Protein AF-B5JE17-F1 (afdb_monomer_lite)

Foldseek 3Di:
DDDDDPPPPVVVVVVVCCVVPPVVVVVVVVVVVVVVVVVVLVVVLVVLLVVLCVLQCVQQPPPDDHDPVSQQVSLVVSLVSLVVCCVVPPPSADPVLSVVLNVVSVCTQDDPNDGDVVSVCSVVNNVSSVRD

Sequence (132 aa):
MDIVVNDIEWWQISLHSFLNGWLPGVVTFALGLWLARISNHRKLKQELKNSILEIFIPTFNAGQTITFESANEANKKLLVTLNVYENIYPNIFRKKSAKELKDVLSDGFLIDGKVNEKYMNPDEIQNLIKNL

Structure (mmCIF, N/CA/C/O backbone):
data_AF-B5JE17-F1
#
_entry.id   AF-B5JE17-F1
#
loop_
_atom_site.group_PDB
_atom_site.id
_atom_site.type_symbol
_atom_site.label_atom_id
_atom_site.label_alt_id
_atom_site.label_comp_id
_atom_site.label_asym_id
_atom_site.label_entity_id
_atom_site.label_seq_id
_atom_site.pdbx_PDB_ins_code
_atom_site.Cartn_x
_atom_site.Cartn_y
_atom_site.Cartn_z
_atom_site.occupancy
_atom_site.B_iso_or_equiv
_atom_site.auth_seq_id
_atom_site.auth_comp_id
_atom_site.auth_asym_id
_atom_site.auth_atom_id
_atom_site.pdbx_PDB_model_num
ATOM 1 N N . MET A 1 1 ? 45.023 -7.901 -66.723 1.00 39.00 1 MET A N 1
ATOM 2 C CA . MET A 1 1 ? 44.687 -7.139 -65.505 1.00 39.00 1 MET A CA 1
ATOM 3 C C . MET A 1 1 ? 44.054 -8.134 -64.566 1.00 39.00 1 MET A C 1
ATOM 5 O O . MET A 1 1 ? 42.952 -8.581 -64.860 1.00 39.00 1 MET A O 1
ATOM 9 N N . ASP A 1 2 ? 44.766 -8.529 -63.518 1.00 42.16 2 ASP A N 1
ATOM 10 C CA . ASP A 1 2 ? 44.213 -9.436 -62.516 1.00 42.16 2 ASP A CA 1
ATOM 11 C C . ASP A 1 2 ? 43.334 -8.619 -61.576 1.00 42.16 2 ASP A C 1
ATOM 13 O O . ASP A 1 2 ? 43.810 -7.768 -60.824 1.00 42.16 2 ASP A O 1
ATOM 17 N N . ILE A 1 3 ? 42.024 -8.823 -61.689 1.00 52.38 3 ILE A N 1
ATOM 18 C CA . ILE A 1 3 ? 41.052 -8.252 -60.764 1.00 52.38 3 ILE A CA 1
ATOM 19 C C . ILE A 1 3 ? 41.035 -9.181 -59.554 1.00 52.38 3 ILE A C 1
ATOM 21 O O . ILE A 1 3 ? 40.462 -10.267 -59.600 1.00 52.38 3 ILE A O 1
ATOM 25 N N . VAL A 1 4 ? 41.690 -8.762 -58.474 1.00 54.72 4 VAL A N 1
ATOM 26 C CA . VAL A 1 4 ? 41.564 -9.419 -57.171 1.00 54.72 4 VAL A CA 1
ATOM 27 C C . VAL A 1 4 ? 40.208 -9.015 -56.599 1.00 54.72 4 VAL A C 1
ATOM 29 O O . VAL A 1 4 ? 40.027 -7.885 -56.145 1.00 54.72 4 VAL A O 1
ATOM 32 N N . VAL A 1 5 ? 39.231 -9.918 -56.671 1.00 60.59 5 VAL A N 1
ATOM 33 C CA . VAL A 1 5 ? 37.945 -9.73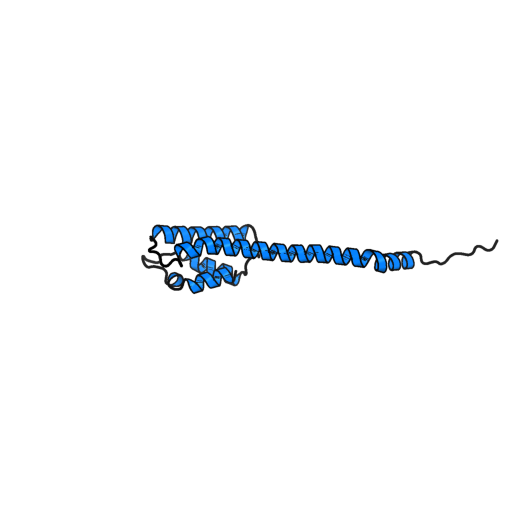9 -55.992 1.00 60.59 5 VAL A CA 1
ATOM 34 C C . VAL A 1 5 ? 38.178 -9.971 -54.505 1.00 60.59 5 VAL A C 1
ATOM 36 O O . VAL A 1 5 ? 38.629 -11.032 -54.082 1.00 60.59 5 VAL A O 1
ATOM 39 N N . ASN A 1 6 ? 37.937 -8.929 -53.721 1.00 63.12 6 ASN A N 1
ATOM 40 C CA . ASN A 1 6 ? 38.117 -8.950 -52.284 1.00 63.12 6 ASN A CA 1
ATOM 41 C C . ASN A 1 6 ? 36.856 -9.523 -51.618 1.00 63.12 6 ASN A C 1
ATOM 43 O O . ASN A 1 6 ? 35.924 -8.771 -51.340 1.00 63.12 6 ASN A O 1
ATOM 47 N N . ASP A 1 7 ? 36.840 -10.830 -51.348 1.00 63.41 7 ASP A N 1
ATOM 48 C CA . ASP A 1 7 ? 35.780 -11.546 -50.607 1.00 63.41 7 ASP A CA 1
ATOM 49 C C . ASP A 1 7 ? 35.826 -11.260 -49.090 1.00 63.41 7 ASP A C 1
ATOM 51 O O . ASP A 1 7 ? 35.608 -12.127 -48.244 1.00 63.41 7 ASP A O 1
ATOM 55 N N . ILE A 1 8 ? 36.132 -10.019 -48.700 1.00 67.38 8 ILE A N 1
ATOM 56 C CA . ILE A 1 8 ? 35.995 -9.621 -47.300 1.00 67.38 8 ILE A CA 1
ATOM 57 C C . ILE A 1 8 ? 34.505 -9.514 -46.999 1.00 67.38 8 ILE A C 1
ATOM 59 O O . ILE A 1 8 ? 33.812 -8.615 -47.480 1.00 67.38 8 ILE A O 1
ATOM 63 N N . GLU A 1 9 ? 34.025 -10.416 -46.149 1.00 77.25 9 GLU A N 1
ATOM 64 C CA . GLU A 1 9 ? 32.688 -10.364 -45.575 1.00 77.25 9 GLU A CA 1
ATOM 65 C C . GLU A 1 9 ? 32.585 -9.201 -44.573 1.00 77.25 9 GLU A C 1
ATOM 67 O O . GLU A 1 9 ? 32.550 -9.373 -43.354 1.00 77.25 9 GLU A O 1
ATOM 72 N N . TRP A 1 10 ? 32.540 -7.973 -45.096 1.00 78.31 10 TRP A N 1
ATOM 73 C CA . TRP A 1 10 ? 32.472 -6.723 -44.333 1.00 78.31 10 TRP A CA 1
ATOM 74 C C . TRP A 1 10 ? 31.349 -6.713 -43.296 1.00 78.31 10 TRP A C 1
ATOM 76 O O . TRP A 1 10 ? 31.487 -6.109 -42.230 1.00 78.31 10 TRP A O 1
ATOM 86 N N . TRP A 1 11 ? 30.257 -7.426 -43.572 1.00 77.06 11 TRP A N 1
ATOM 87 C CA . TRP A 1 11 ? 29.154 -7.581 -42.636 1.00 77.06 11 TRP A CA 1
ATOM 88 C C . TRP A 1 11 ? 29.585 -8.341 -41.368 1.00 77.06 11 TRP A C 1
ATOM 90 O O . TRP A 1 11 ? 29.275 -7.876 -40.273 1.00 77.06 11 TRP A O 1
ATOM 100 N N . GLN A 1 12 ? 30.380 -9.414 -41.475 1.00 81.12 12 GLN A N 1
ATOM 101 C CA . GLN A 1 12 ? 30.892 -10.164 -40.321 1.00 81.12 12 GLN A CA 1
ATOM 102 C C . GLN A 1 12 ? 31.834 -9.310 -39.472 1.00 81.12 12 GLN A C 1
ATOM 104 O O . GLN A 1 12 ? 31.726 -9.297 -38.248 1.00 81.12 12 GLN A O 1
ATOM 109 N N . ILE A 1 13 ? 32.722 -8.545 -40.113 1.00 79.12 13 ILE A N 1
ATOM 110 C CA . ILE A 1 13 ? 33.677 -7.664 -39.422 1.00 79.12 13 ILE A CA 1
ATOM 111 C C . ILE A 1 13 ? 32.937 -6.537 -38.697 1.00 79.12 13 ILE A C 1
ATOM 113 O O . ILE A 1 13 ? 33.211 -6.250 -37.529 1.00 79.12 13 ILE A O 1
ATOM 117 N N . SER A 1 14 ? 31.964 -5.918 -39.368 1.00 78.69 14 SER A N 1
ATOM 118 C CA . SER A 1 14 ? 31.139 -4.865 -38.772 1.00 78.69 14 SER A CA 1
ATOM 119 C C . SER A 1 14 ? 30.308 -5.390 -37.596 1.00 78.69 14 SER A C 1
ATOM 121 O O . SER A 1 14 ? 30.265 -4.749 -36.545 1.00 78.69 14 SER A O 1
ATOM 123 N N . LEU A 1 15 ? 29.738 -6.593 -37.721 1.00 82.88 15 LEU A N 1
ATOM 124 C CA . LEU A 1 15 ? 28.981 -7.251 -36.662 1.00 82.88 15 LEU A CA 1
ATOM 125 C C . LEU A 1 15 ? 29.877 -7.591 -35.469 1.00 82.88 15 LEU A C 1
ATOM 127 O O . LEU A 1 15 ? 29.531 -7.278 -34.336 1.00 82.88 15 LEU A O 1
ATOM 131 N N . HIS A 1 16 ? 31.054 -8.163 -35.706 1.00 83.88 16 HIS A N 1
ATOM 132 C CA . HIS A 1 16 ? 31.999 -8.510 -34.646 1.00 83.88 16 HIS A CA 1
ATOM 133 C C . HIS A 1 16 ? 32.517 -7.266 -33.903 1.00 83.88 16 HIS A C 1
ATOM 135 O O . HIS A 1 16 ? 32.679 -7.288 -32.681 1.00 83.88 16 HIS A O 1
ATOM 141 N N . SER A 1 17 ? 32.738 -6.161 -34.620 1.00 80.62 17 SER A N 1
ATOM 142 C CA . SER A 1 17 ? 33.114 -4.870 -34.031 1.00 80.62 17 SER A CA 1
ATOM 143 C C . SER A 1 17 ? 31.970 -4.260 -33.211 1.00 80.62 17 SER A C 1
ATOM 145 O O . SER A 1 17 ? 32.181 -3.771 -32.101 1.00 80.62 17 SER A O 1
ATOM 147 N N . PHE A 1 18 ? 30.729 -4.367 -33.693 1.00 84.00 18 PHE A N 1
ATOM 148 C CA . PHE A 1 18 ? 29.542 -3.931 -32.958 1.00 84.00 18 PHE A CA 1
ATOM 149 C C . PHE A 1 18 ? 29.312 -4.750 -31.678 1.00 84.00 18 PHE A C 1
ATOM 151 O O . PHE A 1 18 ? 29.090 -4.172 -30.611 1.00 84.00 18 PHE A O 1
ATOM 158 N N . LEU A 1 19 ? 29.411 -6.081 -31.761 1.00 84.62 19 LEU A N 1
ATOM 159 C CA . LEU A 1 19 ? 29.234 -6.993 -30.628 1.00 84.62 19 LEU A CA 1
ATOM 160 C C . LEU A 1 19 ? 30.300 -6.790 -29.542 1.00 84.62 19 LEU A C 1
ATOM 162 O O . LEU A 1 19 ? 29.986 -6.891 -28.360 1.00 84.62 19 LEU A O 1
ATOM 166 N N . ASN A 1 20 ? 31.535 -6.456 -29.919 1.00 84.88 20 ASN A N 1
ATOM 167 C CA . ASN A 1 20 ? 32.615 -6.267 -28.948 1.00 84.88 20 ASN A CA 1
ATOM 168 C C . ASN A 1 20 ? 32.760 -4.825 -28.451 1.00 84.88 20 ASN A C 1
ATOM 170 O O . ASN A 1 20 ? 33.254 -4.618 -27.346 1.00 84.88 20 ASN A O 1
ATOM 174 N N . GLY A 1 21 ? 32.351 -3.833 -29.244 1.00 84.88 21 GLY A N 1
ATOM 175 C CA . GLY A 1 21 ? 32.459 -2.420 -28.883 1.00 84.88 21 GLY A CA 1
ATOM 176 C C . GLY A 1 21 ? 31.178 -1.850 -28.277 1.00 84.88 21 GLY A C 1
ATOM 177 O O . GLY A 1 21 ? 31.182 -1.326 -27.166 1.00 84.88 21 GLY A O 1
ATOM 178 N N . TRP A 1 22 ? 30.066 -1.946 -29.006 1.00 87.75 22 TRP A N 1
ATOM 179 C CA . TRP A 1 22 ? 28.829 -1.226 -28.685 1.00 87.75 22 TRP A CA 1
ATOM 180 C C . TRP A 1 22 ? 27.855 -2.037 -27.834 1.00 87.75 22 TRP A C 1
ATOM 182 O O . TRP A 1 22 ? 27.220 -1.479 -26.935 1.00 87.75 22 TRP A O 1
ATOM 192 N N . LEU A 1 23 ? 27.743 -3.347 -28.079 1.00 89.81 23 LEU A N 1
ATOM 193 C CA . LEU A 1 23 ? 26.785 -4.205 -27.378 1.00 89.81 23 LEU A CA 1
ATOM 194 C C . LEU A 1 23 ? 26.925 -4.145 -25.842 1.00 89.81 23 LEU A C 1
ATOM 196 O O . LEU A 1 23 ? 25.891 -3.989 -25.187 1.00 89.81 23 LEU A O 1
ATOM 200 N N . PRO A 1 24 ? 28.132 -4.179 -25.234 1.00 90.69 24 PRO A N 1
ATOM 201 C CA . PRO A 1 24 ? 28.259 -4.074 -23.779 1.00 90.69 24 PRO A CA 1
ATOM 202 C C . PRO A 1 24 ? 27.685 -2.760 -23.226 1.00 90.69 24 PRO A C 1
ATOM 204 O O . PRO A 1 24 ? 27.027 -2.757 -22.182 1.00 90.69 24 PRO A O 1
ATOM 207 N N . GLY A 1 25 ? 27.877 -1.649 -23.945 1.00 89.94 25 GLY A N 1
ATOM 208 C CA . GLY A 1 25 ? 27.337 -0.338 -23.580 1.00 89.94 25 GLY A CA 1
ATOM 209 C C . GLY A 1 25 ? 25.811 -0.286 -23.667 1.00 89.94 25 GLY A C 1
ATOM 210 O O . GLY A 1 25 ? 25.157 0.181 -22.735 1.00 89.94 25 GLY A O 1
ATOM 211 N N . VAL A 1 26 ? 25.232 -0.836 -24.739 1.00 90.94 26 VAL A N 1
ATOM 212 C CA . VAL A 1 26 ? 23.772 -0.917 -24.923 1.00 90.94 26 VAL A CA 1
ATOM 213 C C . VAL A 1 26 ? 23.125 -1.780 -23.839 1.00 90.94 26 VAL A C 1
ATOM 215 O O . VAL A 1 26 ? 22.122 -1.377 -23.248 1.00 90.94 26 VAL A O 1
ATOM 218 N N . VAL A 1 27 ? 23.716 -2.937 -23.528 1.00 92.69 27 VAL A N 1
ATOM 219 C CA . VAL A 1 27 ? 23.227 -3.827 -22.464 1.00 92.69 27 VAL A CA 1
ATOM 220 C C . VAL A 1 27 ? 23.296 -3.131 -21.107 1.00 92.69 27 VAL A C 1
ATOM 222 O O . VAL A 1 27 ? 22.315 -3.135 -20.366 1.00 92.69 27 VAL A O 1
ATOM 225 N N . THR A 1 28 ? 24.414 -2.473 -20.794 1.00 92.81 28 THR A N 1
ATOM 226 C CA . THR A 1 28 ? 24.581 -1.741 -19.529 1.00 92.81 28 THR A CA 1
ATOM 227 C C . THR A 1 28 ? 23.566 -0.607 -19.397 1.00 92.81 28 THR A C 1
ATOM 229 O O . THR A 1 28 ? 22.952 -0.4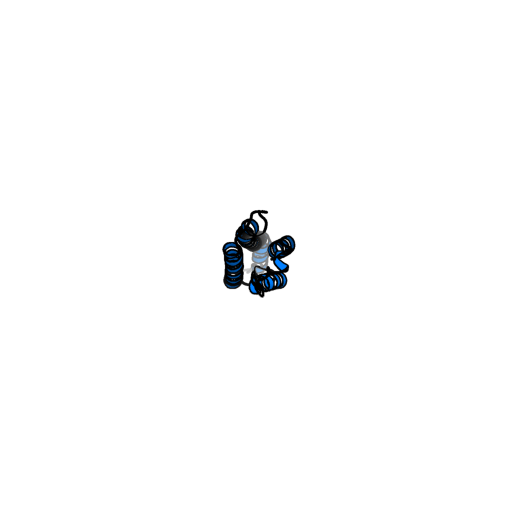46 -18.343 1.00 92.81 28 THR A O 1
ATOM 232 N N . PHE A 1 29 ? 23.327 0.146 -20.471 1.00 93.38 29 PHE A N 1
ATOM 233 C CA . PHE A 1 29 ? 22.325 1.208 -20.492 1.00 93.38 29 PHE A CA 1
ATOM 234 C C . PHE A 1 29 ? 20.906 0.665 -20.266 1.00 93.38 29 PHE A C 1
ATOM 236 O O . PHE A 1 29 ? 20.173 1.174 -19.415 1.00 93.38 29 PHE A O 1
ATOM 243 N N . ALA A 1 30 ? 20.534 -0.410 -20.967 1.00 93.69 30 ALA A N 1
ATOM 244 C CA . ALA A 1 30 ? 19.235 -1.056 -20.803 1.00 93.69 30 ALA A CA 1
ATOM 245 C C . ALA A 1 30 ? 19.038 -1.601 -19.377 1.00 93.69 30 ALA A C 1
ATOM 247 O O . ALA A 1 30 ? 17.978 -1.401 -18.778 1.00 93.69 30 ALA A O 1
ATOM 248 N N . LEU A 1 31 ? 20.070 -2.225 -18.800 1.00 94.88 31 LEU A N 1
ATOM 249 C CA . LEU A 1 31 ? 20.066 -2.670 -17.405 1.00 94.88 31 LEU A CA 1
ATOM 250 C C . LEU A 1 31 ? 19.924 -1.492 -16.439 1.00 94.88 31 LEU A C 1
ATOM 252 O O . LEU A 1 31 ? 19.151 -1.582 -15.488 1.00 94.88 31 LEU A O 1
ATOM 256 N N . GLY A 1 32 ? 20.606 -0.375 -16.699 1.00 94.62 32 GLY A N 1
ATOM 257 C CA . GLY A 1 32 ? 20.483 0.853 -15.916 1.00 94.62 32 GLY A CA 1
ATOM 258 C C . GLY A 1 32 ? 19.048 1.379 -15.884 1.00 94.62 32 GLY A C 1
ATOM 259 O O . GLY A 1 32 ? 18.504 1.626 -14.806 1.00 94.62 32 GLY A O 1
ATOM 260 N N . LEU A 1 33 ? 18.392 1.471 -17.045 1.00 94.19 33 LEU A N 1
ATOM 261 C CA . LEU A 1 33 ? 16.984 1.872 -17.139 1.00 94.19 33 LEU A CA 1
ATOM 262 C C . LEU A 1 33 ? 16.055 0.897 -16.407 1.00 94.19 33 LEU A C 1
ATOM 264 O O . LEU A 1 33 ? 15.125 1.315 -15.711 1.00 94.19 33 LEU A O 1
ATOM 268 N N . TRP A 1 34 ? 16.307 -0.405 -16.535 1.00 92.81 34 TRP A N 1
ATOM 269 C CA . TRP A 1 34 ? 15.495 -1.427 -15.885 1.00 92.81 34 TRP A CA 1
ATOM 270 C C . TRP A 1 34 ? 15.627 -1.387 -14.357 1.00 92.81 34 TRP A C 1
ATOM 272 O O . TRP A 1 34 ? 14.618 -1.365 -13.646 1.00 92.81 34 TRP A O 1
ATOM 282 N N . LEU A 1 35 ? 16.853 -1.287 -13.843 1.00 93.38 35 LEU A N 1
ATOM 283 C CA . LEU A 1 35 ? 17.124 -1.142 -12.413 1.00 93.38 35 LEU A CA 1
ATOM 284 C C . LEU A 1 35 ? 16.541 0.160 -11.856 1.00 93.38 35 LEU A C 1
ATOM 286 O O . LEU A 1 35 ? 15.932 0.142 -10.785 1.00 93.38 35 LEU A O 1
ATOM 290 N N . ALA A 1 36 ? 16.656 1.271 -12.590 1.00 92.62 36 ALA A N 1
ATOM 291 C CA . ALA A 1 36 ? 16.052 2.544 -12.204 1.00 92.62 36 ALA A CA 1
ATOM 292 C C . ALA A 1 36 ? 14.527 2.425 -12.087 1.00 92.62 36 ALA A C 1
ATOM 294 O O . ALA A 1 36 ? 13.942 2.869 -11.099 1.00 92.62 36 ALA A O 1
ATOM 295 N N . ARG A 1 37 ? 13.880 1.744 -13.039 1.00 92.06 37 ARG A N 1
ATOM 296 C CA . ARG A 1 37 ? 12.438 1.478 -12.996 1.00 92.06 37 ARG A CA 1
ATOM 297 C C . ARG A 1 37 ? 12.040 0.656 -11.768 1.00 92.06 37 ARG A C 1
ATOM 299 O O . ARG A 1 37 ? 11.076 1.015 -11.095 1.00 92.06 37 ARG A O 1
ATOM 306 N N . ILE A 1 38 ? 12.774 -0.414 -11.452 1.00 91.88 38 ILE A N 1
ATOM 307 C CA . ILE A 1 38 ? 12.514 -1.243 -10.260 1.00 91.88 38 ILE A CA 1
ATOM 308 C C . ILE A 1 38 ? 12.700 -0.421 -8.980 1.00 91.88 38 ILE A C 1
ATOM 310 O O . ILE A 1 38 ? 11.871 -0.492 -8.072 1.00 91.88 38 ILE A O 1
ATOM 314 N N . SER A 1 39 ? 13.773 0.367 -8.908 1.00 93.38 39 SER A N 1
ATOM 315 C CA . SER A 1 39 ? 14.080 1.225 -7.762 1.00 93.38 39 SER A CA 1
ATOM 316 C C . SER A 1 39 ? 12.981 2.262 -7.526 1.00 93.38 39 SER A C 1
ATOM 318 O O . SER A 1 39 ? 12.441 2.342 -6.424 1.00 93.38 39 SER A O 1
ATOM 320 N N . ASN A 1 40 ? 12.567 2.981 -8.572 1.00 93.00 40 ASN A N 1
ATOM 321 C CA . ASN A 1 40 ? 11.498 3.978 -8.490 1.00 93.00 40 ASN A CA 1
ATOM 322 C C . ASN A 1 40 ? 10.166 3.350 -8.076 1.00 93.00 40 ASN A C 1
ATOM 324 O O . ASN A 1 40 ? 9.466 3.896 -7.228 1.00 93.00 40 ASN A O 1
ATOM 328 N N . HIS A 1 41 ? 9.843 2.168 -8.606 1.00 92.38 41 HIS A N 1
ATOM 329 C CA . HIS A 1 41 ? 8.636 1.445 -8.217 1.00 92.38 41 HIS A CA 1
ATOM 330 C C . HIS A 1 41 ? 8.647 1.061 -6.728 1.00 92.38 41 HIS A C 1
ATOM 332 O O . HIS A 1 41 ? 7.643 1.223 -6.037 1.00 92.38 41 HIS A O 1
ATOM 338 N N . ARG A 1 42 ? 9.791 0.597 -6.203 1.00 91.94 42 ARG A N 1
ATOM 339 C CA . ARG A 1 42 ? 9.949 0.283 -4.773 1.00 91.94 42 ARG A CA 1
ATOM 340 C C . ARG A 1 42 ? 9.844 1.528 -3.891 1.00 91.94 42 ARG A C 1
ATOM 342 O O . ARG A 1 42 ? 9.184 1.460 -2.859 1.00 91.94 42 ARG A O 1
ATOM 349 N N . LYS A 1 43 ? 10.465 2.641 -4.297 1.00 94.88 43 LYS A N 1
ATOM 350 C CA . LYS A 1 43 ? 10.393 3.922 -3.575 1.00 94.88 43 LYS A CA 1
ATOM 351 C C . LYS A 1 43 ? 8.959 4.429 -3.485 1.00 94.88 43 LYS A C 1
ATOM 353 O O . LYS A 1 43 ? 8.471 4.629 -2.381 1.00 94.88 43 LYS A O 1
ATOM 358 N N . LEU A 1 44 ? 8.265 4.501 -4.622 1.00 94.25 44 LEU A N 1
ATOM 359 C CA . LEU A 1 44 ? 6.860 4.898 -4.678 1.00 94.25 44 LEU A CA 1
ATOM 360 C C . LEU A 1 44 ? 6.004 4.019 -3.763 1.00 94.25 44 LEU A C 1
ATOM 362 O O . LEU A 1 44 ? 5.245 4.518 -2.942 1.00 94.25 44 LEU A O 1
ATOM 366 N N . LYS A 1 45 ? 6.168 2.694 -3.844 1.00 94.12 45 LYS A N 1
ATOM 367 C CA . LYS A 1 45 ? 5.439 1.767 -2.977 1.00 94.12 45 LYS A CA 1
ATOM 368 C C . LYS A 1 45 ? 5.661 2.063 -1.488 1.00 94.12 45 LYS A C 1
ATOM 370 O O . LYS A 1 45 ? 4.712 1.994 -0.712 1.00 94.12 45 LYS A O 1
ATOM 375 N N . GLN A 1 46 ? 6.895 2.363 -1.090 1.00 94.56 46 GLN A N 1
ATOM 376 C CA . GLN A 1 46 ? 7.223 2.682 0.297 1.00 94.56 46 GLN A CA 1
ATOM 377 C C . GLN A 1 46 ? 6.622 4.024 0.737 1.00 94.56 46 GLN A C 1
ATOM 379 O O . GLN A 1 46 ? 6.078 4.106 1.833 1.00 94.56 46 GLN A O 1
ATOM 384 N N . GLU A 1 47 ? 6.671 5.047 -0.114 1.00 94.50 47 GLU A N 1
ATOM 385 C CA . GLU A 1 47 ? 6.076 6.361 0.160 1.00 94.50 47 GLU A CA 1
ATOM 386 C C . GLU A 1 47 ? 4.565 6.262 0.383 1.00 94.50 47 GLU A C 1
ATOM 388 O O . GLU A 1 47 ? 4.054 6.773 1.379 1.00 94.50 47 GLU A O 1
ATOM 393 N N . LEU A 1 48 ? 3.853 5.528 -0.478 1.00 94.75 48 LEU A N 1
ATOM 394 C CA . LEU A 1 48 ? 2.408 5.345 -0.327 1.00 94.75 48 LEU A CA 1
ATOM 395 C C . LEU A 1 48 ? 2.058 4.608 0.975 1.00 94.75 48 LEU A C 1
ATOM 397 O O . LEU A 1 48 ? 1.108 4.982 1.660 1.00 94.75 48 LEU A O 1
ATOM 401 N N . LYS A 1 49 ? 2.840 3.588 1.356 1.00 94.69 49 LYS A N 1
ATOM 402 C CA . LYS A 1 49 ? 2.667 2.899 2.648 1.00 94.69 49 LYS A CA 1
ATOM 403 C C . LYS A 1 49 ? 2.880 3.831 3.827 1.00 94.69 49 LYS A C 1
ATOM 405 O O . LYS A 1 49 ? 2.084 3.815 4.760 1.00 94.69 49 LYS A O 1
ATOM 410 N N . ASN A 1 50 ? 3.957 4.611 3.789 1.00 94.19 50 ASN A N 1
ATOM 411 C CA . ASN A 1 50 ? 4.286 5.546 4.854 1.00 94.19 50 ASN A CA 1
ATOM 412 C C . ASN A 1 50 ? 3.165 6.577 5.018 1.00 94.19 50 ASN A C 1
ATOM 414 O O . ASN A 1 50 ? 2.723 6.792 6.137 1.00 94.19 50 ASN A O 1
ATOM 418 N N . SER A 1 51 ? 2.615 7.103 3.920 1.00 93.69 51 SER A N 1
ATOM 419 C CA . SER A 1 51 ? 1.485 8.036 3.977 1.00 93.69 51 SER A CA 1
ATOM 420 C C . SER A 1 51 ? 0.227 7.418 4.609 1.00 93.69 51 SER A C 1
ATOM 422 O O . SER A 1 51 ? -0.443 8.057 5.417 1.00 93.69 51 SER A O 1
ATOM 424 N N . ILE A 1 52 ? -0.079 6.148 4.315 1.00 93.62 52 ILE A N 1
ATOM 425 C CA . ILE A 1 52 ? -1.187 5.432 4.974 1.00 93.62 52 ILE A CA 1
ATOM 426 C C . ILE A 1 52 ? -0.896 5.248 6.476 1.00 93.62 52 ILE A C 1
ATOM 428 O O . ILE A 1 52 ? -1.779 5.461 7.308 1.00 93.62 52 ILE A O 1
ATOM 432 N N . LEU A 1 53 ? 0.339 4.891 6.847 1.00 92.69 53 LEU A N 1
ATOM 433 C CA . LEU A 1 53 ? 0.747 4.747 8.251 1.00 92.69 53 LEU A CA 1
ATOM 434 C C . LEU A 1 53 ? 0.709 6.072 9.020 1.00 92.69 53 LEU A C 1
ATOM 436 O O . LEU A 1 53 ? 0.326 6.073 10.186 1.00 92.69 53 LEU A O 1
ATOM 440 N N . GLU A 1 54 ? 1.065 7.184 8.382 1.00 91.19 54 GLU A N 1
ATOM 441 C CA . GLU A 1 54 ? 0.991 8.530 8.961 1.00 91.19 54 GLU A CA 1
ATOM 442 C C . GLU A 1 54 ? -0.444 8.942 9.291 1.00 91.19 54 GLU A C 1
ATOM 444 O O . GLU A 1 54 ? -0.658 9.688 10.241 1.00 91.19 54 GLU A O 1
ATOM 449 N N . ILE A 1 55 ? -1.435 8.433 8.555 1.00 89.94 55 ILE A N 1
ATOM 450 C CA . ILE A 1 55 ? -2.848 8.623 8.900 1.00 89.94 55 ILE A CA 1
ATOM 451 C C . ILE A 1 55 ? -3.250 7.675 10.040 1.00 89.94 55 ILE A C 1
ATOM 453 O O . ILE A 1 55 ? -3.971 8.074 10.948 1.00 89.94 55 ILE A O 1
ATOM 457 N N . PHE A 1 56 ? -2.791 6.420 10.008 1.00 90.00 56 PHE A N 1
ATOM 458 C CA . PHE A 1 56 ? -3.232 5.386 10.948 1.00 90.00 56 PHE A CA 1
ATOM 459 C C . PHE A 1 56 ? -2.646 5.536 12.363 1.00 90.00 56 PHE A C 1
ATOM 461 O O . PHE A 1 56 ? -3.380 5.490 13.348 1.00 90.00 56 PHE A O 1
ATOM 468 N N . ILE A 1 57 ? -1.325 5.695 12.485 1.00 87.62 57 ILE A N 1
ATOM 469 C CA . ILE A 1 57 ? -0.606 5.630 13.770 1.00 87.62 57 ILE A CA 1
ATOM 470 C C . ILE A 1 57 ? -1.083 6.698 14.770 1.00 87.62 57 ILE A C 1
ATOM 472 O O . ILE A 1 57 ? -1.358 6.326 15.914 1.00 87.62 57 ILE A O 1
ATOM 476 N N . PRO A 1 58 ? -1.224 7.986 14.395 1.00 84.12 58 PRO A N 1
ATOM 477 C CA . PRO A 1 58 ? -1.625 9.022 15.345 1.00 84.12 58 PRO A CA 1
ATOM 478 C C . PRO A 1 58 ? -3.027 8.799 15.914 1.00 84.12 58 PRO A C 1
ATOM 480 O O . PRO A 1 58 ? -3.268 9.115 17.074 1.00 84.12 58 PRO A O 1
ATOM 483 N N . THR A 1 59 ? -3.942 8.244 15.115 1.00 83.19 59 THR A N 1
ATOM 484 C CA . THR A 1 59 ? -5.328 8.029 15.540 1.00 83.19 59 THR A CA 1
ATOM 485 C C . THR A 1 59 ? -5.498 6.716 16.298 1.00 83.19 59 THR A C 1
ATOM 487 O O . THR A 1 59 ? -6.154 6.698 17.327 1.00 83.19 59 THR A O 1
ATOM 490 N N . PHE A 1 60 ? -4.907 5.614 15.839 1.00 81.25 60 PHE A N 1
ATOM 491 C CA . PHE A 1 60 ? -5.243 4.284 16.368 1.00 81.25 60 PHE A CA 1
ATOM 492 C C . PHE A 1 60 ? -4.172 3.664 17.273 1.00 81.25 60 PHE A C 1
ATOM 494 O O . PHE A 1 60 ? -4.449 2.660 17.920 1.00 81.25 60 PHE A O 1
ATOM 501 N N . ASN A 1 61 ? -2.963 4.235 17.339 1.00 70.12 61 ASN A N 1
ATOM 502 C CA . ASN A 1 61 ? -1.833 3.630 18.058 1.00 70.12 61 ASN A CA 1
ATOM 503 C C . ASN A 1 61 ? -1.227 4.534 19.152 1.00 70.12 61 ASN A C 1
ATOM 505 O O . ASN A 1 61 ? -0.387 4.097 19.930 1.00 70.12 61 ASN A O 1
ATOM 509 N N . ALA A 1 62 ? -1.636 5.802 19.253 1.00 62.56 62 ALA A N 1
ATOM 510 C CA . ALA A 1 62 ? -0.972 6.767 20.136 1.00 62.56 62 ALA A CA 1
ATOM 511 C C . ALA A 1 62 ? -1.281 6.605 21.642 1.00 62.56 62 ALA A C 1
ATOM 513 O O 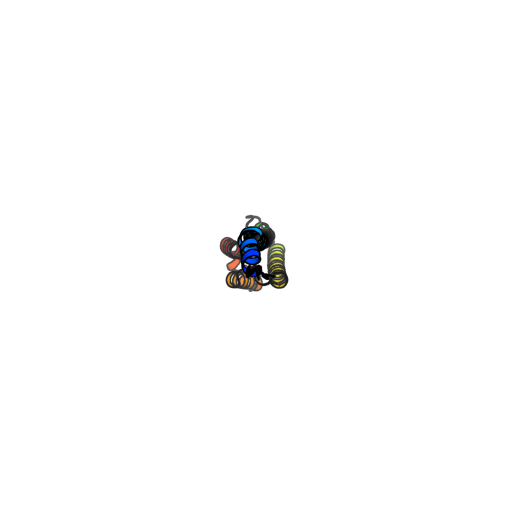. ALA A 1 62 ? -0.776 7.388 22.443 1.00 62.56 62 ALA A O 1
ATOM 514 N N . GLY A 1 63 ? -2.123 5.647 22.054 1.00 58.66 63 GLY A N 1
ATOM 515 C CA . GLY A 1 63 ? -2.547 5.491 23.458 1.00 58.66 63 GLY A CA 1
ATOM 516 C C . GLY A 1 63 ? -3.298 6.706 24.025 1.00 58.66 63 GLY A C 1
ATOM 517 O O . GLY A 1 63 ? -3.545 6.785 25.226 1.00 58.66 63 GLY A O 1
ATOM 518 N N . GLN A 1 64 ? -3.646 7.665 23.165 1.00 64.12 64 GLN A N 1
ATOM 519 C CA . GLN A 1 64 ? -4.380 8.872 23.509 1.00 64.12 64 GLN A CA 1
ATOM 520 C C . GLN A 1 64 ? -5.881 8.598 23.437 1.00 64.12 64 GLN A C 1
ATOM 522 O O . GLN A 1 64 ? -6.350 7.814 22.612 1.00 64.12 64 GLN A O 1
ATOM 527 N N . THR A 1 65 ? -6.649 9.273 24.288 1.00 67.88 65 THR A N 1
ATOM 528 C CA . THR A 1 65 ? -8.110 9.291 24.192 1.00 67.88 65 THR A CA 1
ATOM 529 C C . THR A 1 65 ? -8.521 9.934 22.873 1.00 67.88 65 THR A C 1
ATOM 531 O O . THR A 1 65 ? -8.410 11.148 22.703 1.00 67.88 65 THR A O 1
ATOM 534 N N . ILE A 1 66 ? -8.991 9.111 21.945 1.00 76.44 66 ILE A N 1
ATOM 535 C CA . ILE A 1 66 ? -9.556 9.535 20.667 1.00 76.44 66 ILE A CA 1
ATOM 536 C C . ILE A 1 66 ? -11.062 9.739 20.774 1.00 76.44 66 ILE A C 1
ATOM 538 O O . ILE A 1 66 ? -11.762 9.005 21.472 1.00 76.44 66 ILE A O 1
ATOM 542 N N . THR A 1 67 ? -11.573 10.739 20.058 1.00 81.50 67 THR A N 1
ATOM 543 C CA . THR A 1 67 ? -13.014 10.912 19.887 1.00 81.50 67 THR A CA 1
ATOM 544 C C . THR A 1 67 ? -13.516 9.966 18.799 1.00 81.50 67 THR A C 1
ATOM 546 O O . THR A 1 67 ? -12.805 9.629 17.852 1.00 81.50 67 THR A O 1
ATOM 549 N N . PHE A 1 68 ? -14.774 9.538 18.905 1.00 81.50 68 PHE A N 1
ATOM 550 C CA . PHE A 1 68 ? -15.397 8.704 17.872 1.00 81.50 68 PHE A CA 1
ATOM 551 C C . PHE A 1 68 ? -15.401 9.381 16.499 1.00 81.50 68 PHE A C 1
ATOM 553 O O . PHE A 1 68 ? -15.229 8.721 15.475 1.00 81.50 68 PHE A O 1
ATOM 560 N N . GLU A 1 69 ? -15.586 10.699 16.481 1.00 84.75 69 GLU A N 1
ATOM 561 C CA . GLU A 1 69 ? -15.598 11.490 15.257 1.00 84.75 69 GLU A CA 1
ATOM 562 C C . GLU A 1 69 ? -14.234 11.465 14.559 1.00 84.75 69 GLU A C 1
ATOM 564 O O . GLU A 1 69 ? -14.179 11.157 13.368 1.00 84.75 69 GLU A O 1
ATOM 569 N N . SER A 1 70 ? -13.134 11.653 15.301 1.00 85.50 70 SER A N 1
ATOM 570 C CA . SER A 1 70 ? -11.786 11.625 14.723 1.00 85.50 70 SER A CA 1
ATOM 571 C C . SER A 1 70 ? -11.390 10.232 14.230 1.00 85.50 70 SER A C 1
ATOM 573 O O . SER A 1 70 ? -10.784 10.104 13.167 1.00 85.50 70 SER A O 1
ATOM 575 N N . ALA A 1 71 ? -11.788 9.175 14.944 1.00 86.69 71 ALA A N 1
ATOM 576 C CA . ALA A 1 71 ? -11.564 7.793 14.523 1.00 86.69 71 ALA A CA 1
ATOM 577 C C . ALA A 1 71 ? -12.324 7.452 13.231 1.00 86.69 71 ALA A C 1
ATOM 579 O O . ALA A 1 71 ? -11.773 6.849 12.307 1.00 86.69 71 ALA A O 1
ATOM 580 N N . ASN A 1 72 ? -13.586 7.874 13.131 1.00 87.94 72 ASN A N 1
ATOM 581 C CA . ASN A 1 72 ? -14.396 7.649 11.939 1.00 87.94 72 ASN A CA 1
ATOM 582 C C . ASN A 1 72 ? -13.885 8.462 10.739 1.00 87.94 72 ASN A C 1
ATOM 584 O O . ASN A 1 72 ? -13.837 7.957 9.616 1.00 87.94 72 ASN A O 1
ATOM 588 N N . GLU A 1 73 ? -13.470 9.709 10.964 1.00 90.31 73 GLU A N 1
ATOM 589 C CA . GLU A 1 73 ? -12.862 10.546 9.931 1.00 90.31 73 GLU A CA 1
ATOM 590 C C . GLU A 1 73 ? -11.547 9.942 9.426 1.00 90.31 73 GLU A C 1
ATOM 592 O O . GLU A 1 73 ? -11.367 9.794 8.215 1.00 90.31 73 GLU A O 1
ATOM 597 N N . ALA A 1 74 ? -10.664 9.506 10.330 1.00 90.75 74 ALA A N 1
ATOM 598 C CA . ALA A 1 74 ? -9.423 8.833 9.966 1.00 90.75 74 ALA A CA 1
ATOM 599 C C . ALA A 1 74 ? -9.689 7.551 9.169 1.00 90.75 74 ALA A C 1
ATOM 601 O O . ALA A 1 74 ? -9.033 7.320 8.153 1.00 90.75 74 ALA A O 1
ATOM 602 N N . ASN A 1 75 ? -10.690 6.756 9.561 1.00 91.69 75 ASN A N 1
ATOM 603 C CA . ASN A 1 75 ? -11.076 5.565 8.811 1.00 91.69 75 ASN A CA 1
ATOM 604 C C . ASN A 1 75 ? -11.526 5.894 7.378 1.00 91.69 75 ASN A C 1
ATOM 606 O O . ASN A 1 75 ? -11.043 5.301 6.411 1.00 91.69 75 ASN A O 1
ATOM 610 N N . LYS A 1 76 ? -12.418 6.879 7.220 1.00 92.44 76 LYS A N 1
ATOM 611 C CA . LYS A 1 76 ? -12.869 7.331 5.894 1.00 92.44 76 LYS A CA 1
ATOM 612 C C . LYS A 1 76 ? -11.702 7.849 5.062 1.00 92.44 76 LYS A C 1
ATOM 614 O O . LYS A 1 76 ? -11.597 7.518 3.882 1.00 92.44 76 LYS A O 1
ATOM 619 N N . LYS A 1 77 ? -10.807 8.621 5.679 1.00 94.06 77 LYS A N 1
ATOM 620 C CA . LYS A 1 77 ? -9.606 9.147 5.030 1.00 94.06 77 LYS A CA 1
ATOM 621 C C . LYS A 1 77 ? -8.697 8.018 4.547 1.00 94.06 77 LYS A C 1
ATOM 623 O O . LYS A 1 77 ? -8.277 8.052 3.398 1.00 94.06 77 LYS A O 1
ATOM 628 N N . LEU A 1 78 ? -8.460 6.991 5.366 1.00 94.38 78 LEU A N 1
ATOM 629 C CA . LEU A 1 78 ? -7.698 5.799 4.979 1.00 94.38 78 LEU A CA 1
ATOM 630 C C . LEU A 1 78 ? -8.331 5.081 3.783 1.00 94.38 78 LEU A C 1
ATOM 632 O O . LEU A 1 78 ? -7.628 4.771 2.822 1.00 94.38 78 LEU A O 1
ATOM 636 N N . LEU A 1 79 ? -9.650 4.860 3.809 1.00 94.62 79 LEU A N 1
ATOM 637 C CA . LEU A 1 79 ? -10.367 4.187 2.724 1.00 94.62 79 LEU A CA 1
ATOM 638 C C . LEU A 1 79 ? -10.281 4.971 1.409 1.00 94.62 79 LEU A C 1
ATOM 640 O O . LEU A 1 79 ? -10.019 4.395 0.351 1.00 94.62 79 LEU A O 1
ATOM 644 N N . VAL A 1 80 ? -10.485 6.289 1.466 1.00 95.00 80 VAL A N 1
ATOM 645 C CA . VAL A 1 80 ? -10.370 7.168 0.295 1.00 95.00 80 VAL A CA 1
ATOM 646 C C . VAL A 1 80 ? -8.940 7.162 -0.233 1.00 95.00 80 VAL A C 1
ATOM 648 O O . VAL A 1 80 ? -8.746 6.932 -1.425 1.00 95.00 80 VAL A O 1
ATOM 651 N N . THR A 1 81 ? -7.941 7.341 0.634 1.00 94.75 81 THR A N 1
ATOM 652 C CA . THR A 1 81 ? -6.525 7.324 0.247 1.00 94.75 81 THR A CA 1
ATOM 653 C C . THR A 1 81 ? -6.139 6.000 -0.413 1.00 94.75 81 THR A C 1
ATOM 655 O O . THR A 1 81 ? -5.526 6.012 -1.480 1.00 94.75 81 THR A O 1
ATOM 658 N N . LEU A 1 82 ? -6.550 4.860 0.154 1.00 94.56 82 LEU A N 1
ATOM 659 C CA . LEU A 1 82 ? -6.284 3.541 -0.424 1.00 94.56 82 LEU A CA 1
ATOM 660 C C . LEU A 1 82 ? -6.900 3.402 -1.824 1.00 94.56 82 LEU A C 1
ATOM 662 O O . LEU A 1 82 ? -6.204 3.012 -2.760 1.00 94.56 82 LEU A O 1
ATOM 666 N N . ASN A 1 83 ? -8.171 3.784 -1.991 1.00 94.19 83 ASN A N 1
ATOM 667 C CA . ASN A 1 83 ? -8.850 3.741 -3.289 1.00 94.19 83 ASN A CA 1
ATOM 668 C C . ASN A 1 83 ? -8.183 4.659 -4.326 1.00 94.19 83 ASN A C 1
ATOM 670 O O . ASN A 1 83 ? -8.016 4.274 -5.482 1.00 94.19 83 ASN A O 1
ATOM 674 N N . VAL A 1 84 ? -7.787 5.870 -3.926 1.00 95.38 84 VAL A N 1
ATOM 675 C CA . VAL A 1 84 ? -7.084 6.814 -4.805 1.00 95.38 84 VAL A CA 1
ATOM 676 C C . VAL A 1 84 ? -5.751 6.224 -5.262 1.00 95.38 84 VAL A C 1
ATOM 678 O O . VAL A 1 84 ? -5.442 6.266 -6.452 1.00 95.38 84 VAL A O 1
ATOM 681 N N . TYR A 1 85 ? -4.982 5.624 -4.355 1.00 94.50 85 TYR A N 1
ATOM 682 C CA . TYR A 1 85 ? -3.703 5.006 -4.699 1.00 94.50 85 TYR A CA 1
ATOM 683 C C . TYR A 1 85 ? -3.856 3.792 -5.617 1.00 94.50 85 TYR A C 1
ATOM 685 O O . TYR A 1 85 ? -3.087 3.675 -6.569 1.00 94.50 85 TYR A O 1
ATOM 693 N N . GLU A 1 86 ? -4.852 2.929 -5.396 1.00 93.56 86 GLU A N 1
ATOM 694 C CA . GLU A 1 86 ? -5.133 1.805 -6.302 1.00 93.56 86 GLU A CA 1
ATOM 695 C C . GLU A 1 86 ? -5.544 2.270 -7.707 1.00 93.56 86 GLU A C 1
ATOM 697 O O . GLU A 1 86 ? -5.157 1.643 -8.695 1.00 93.56 86 GLU A O 1
ATOM 702 N N . ASN A 1 87 ? -6.282 3.381 -7.803 1.00 92.81 87 ASN A N 1
ATOM 703 C CA . ASN A 1 87 ? -6.717 3.947 -9.079 1.00 92.81 87 ASN A CA 1
ATOM 704 C C . ASN A 1 87 ? -5.571 4.616 -9.850 1.00 92.81 87 ASN A C 1
ATOM 706 O O . ASN A 1 87 ? -5.450 4.420 -11.057 1.00 92.81 87 ASN A O 1
ATOM 710 N N . ILE A 1 88 ? -4.734 5.411 -9.173 1.00 94.38 88 ILE A N 1
ATOM 711 C CA . ILE A 1 88 ? -3.617 6.126 -9.814 1.00 94.38 88 ILE A CA 1
ATOM 712 C C . ILE A 1 88 ? -2.474 5.159 -10.151 1.00 94.38 88 ILE A C 1
ATOM 714 O O . ILE A 1 88 ? -1.859 5.268 -11.212 1.00 94.38 88 ILE A O 1
ATOM 718 N N . TYR A 1 89 ? -2.191 4.202 -9.264 1.00 91.44 89 TYR A N 1
ATOM 719 C CA . TYR A 1 89 ? -1.067 3.275 -9.382 1.00 91.44 89 TYR A CA 1
ATOM 720 C C . TYR A 1 89 ? -1.545 1.817 -9.375 1.00 91.44 89 TYR A C 1
ATOM 722 O O . TYR A 1 89 ? -1.319 1.078 -8.407 1.00 91.44 89 TYR A O 1
ATOM 730 N N . PRO A 1 90 ? -2.170 1.351 -10.469 1.00 88.06 90 PRO A N 1
ATOM 731 C CA . PRO A 1 90 ? -2.652 -0.017 -10.543 1.00 88.06 90 PRO A CA 1
ATOM 732 C C . PRO A 1 90 ? -1.487 -1.004 -10.390 1.00 88.06 90 PRO A C 1
ATOM 734 O O . PRO A 1 90 ? -0.441 -0.875 -11.029 1.00 88.06 90 PRO A O 1
ATOM 737 N N . ASN A 1 91 ? -1.684 -2.033 -9.562 1.00 88.88 91 ASN A N 1
ATOM 738 C CA . ASN A 1 91 ? -0.706 -3.087 -9.248 1.00 88.88 91 ASN A CA 1
ATOM 739 C C . ASN A 1 91 ? 0.520 -2.661 -8.410 1.00 88.88 91 ASN A C 1
ATOM 741 O O . ASN A 1 91 ? 1.458 -3.450 -8.290 1.00 88.88 91 ASN A O 1
ATOM 745 N N . ILE A 1 92 ? 0.534 -1.467 -7.800 1.00 91.81 92 ILE A N 1
ATOM 746 C CA . ILE A 1 92 ? 1.598 -1.077 -6.849 1.00 91.81 92 ILE A CA 1
ATOM 747 C C . ILE A 1 92 ? 1.548 -1.931 -5.567 1.00 91.81 92 ILE A C 1
ATOM 749 O O . ILE A 1 92 ? 2.578 -2.338 -5.013 1.00 91.81 92 ILE A O 1
ATOM 753 N N . PHE A 1 93 ? 0.333 -2.248 -5.115 1.00 92.75 93 PHE A N 1
ATOM 754 C CA . PHE A 1 93 ? 0.079 -3.039 -3.921 1.00 92.75 93 PHE A CA 1
ATOM 755 C C . PHE A 1 93 ? -0.241 -4.498 -4.244 1.00 92.75 93 PHE A C 1
ATOM 757 O O . PHE A 1 93 ? -0.742 -4.849 -5.315 1.00 92.75 93 PHE A O 1
ATOM 764 N N . ARG A 1 94 ? 0.042 -5.376 -3.281 1.00 90.81 94 ARG A N 1
ATOM 765 C CA . ARG A 1 94 ? -0.376 -6.775 -3.314 1.00 90.81 94 ARG A CA 1
ATOM 766 C C . ARG A 1 94 ? -1.898 -6.828 -3.211 1.00 90.81 94 ARG A C 1
ATOM 768 O O . AR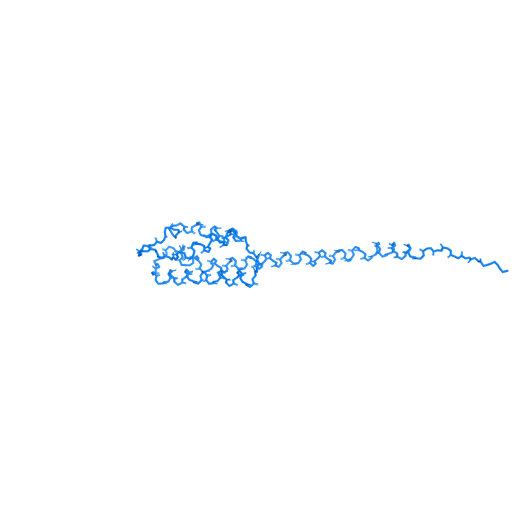G A 1 94 ? -2.456 -6.459 -2.184 1.00 90.81 94 ARG A O 1
ATOM 775 N N . LYS A 1 95 ? -2.553 -7.369 -4.245 1.00 89.75 95 LYS A N 1
ATOM 776 C CA . LYS A 1 95 ? -4.023 -7.466 -4.336 1.00 89.75 95 LYS A CA 1
ATOM 777 C C . LYS A 1 95 ? -4.675 -8.071 -3.090 1.00 89.75 95 LYS A C 1
ATOM 779 O O . LYS A 1 95 ? -5.720 -7.598 -2.670 1.00 89.75 95 LYS A O 1
ATOM 784 N N . LYS A 1 96 ? -4.053 -9.100 -2.499 1.00 91.69 96 LYS A N 1
ATOM 785 C CA . LYS A 1 96 ? -4.552 -9.748 -1.278 1.00 91.69 96 LYS A CA 1
ATOM 786 C C . LYS A 1 96 ? -4.560 -8.778 -0.090 1.00 91.69 96 LYS A C 1
ATOM 788 O O . LYS A 1 96 ? -5.623 -8.527 0.457 1.00 91.69 96 LYS A O 1
ATOM 793 N N . SER A 1 97 ? -3.409 -8.185 0.235 1.00 90.25 97 SER A N 1
ATOM 794 C CA . SER A 1 97 ? -3.276 -7.245 1.356 1.00 90.25 97 SER A CA 1
ATOM 795 C C . SER A 1 97 ? -4.143 -5.996 1.172 1.00 90.25 97 SER A C 1
ATOM 797 O O . SER A 1 97 ? -4.747 -5.518 2.124 1.00 90.25 97 SER A O 1
ATOM 799 N N . ALA A 1 98 ? -4.222 -5.471 -0.057 1.00 92.50 98 ALA A N 1
ATOM 800 C CA . ALA A 1 98 ? -5.037 -4.299 -0.366 1.00 92.50 98 ALA A CA 1
ATOM 801 C C . ALA A 1 98 ? -6.533 -4.588 -0.202 1.00 92.50 98 ALA A C 1
ATOM 803 O O . ALA A 1 98 ? -7.248 -3.783 0.388 1.00 92.50 98 ALA A O 1
ATOM 804 N N . LYS A 1 99 ? -6.988 -5.766 -0.646 1.00 93.06 99 LYS A N 1
ATOM 805 C CA . LYS A 1 99 ? -8.365 -6.215 -0.439 1.00 93.06 99 LYS A CA 1
ATOM 806 C C . LYS A 1 99 ? -8.679 -6.403 1.045 1.00 93.06 99 LYS A C 1
ATOM 808 O O . LYS A 1 99 ? -9.662 -5.850 1.509 1.00 93.06 99 LYS A O 1
ATOM 813 N N . GLU A 1 100 ? -7.830 -7.113 1.787 1.00 92.38 100 GLU A N 1
ATOM 814 C CA . GLU A 1 100 ? -8.019 -7.333 3.230 1.00 92.38 100 GLU A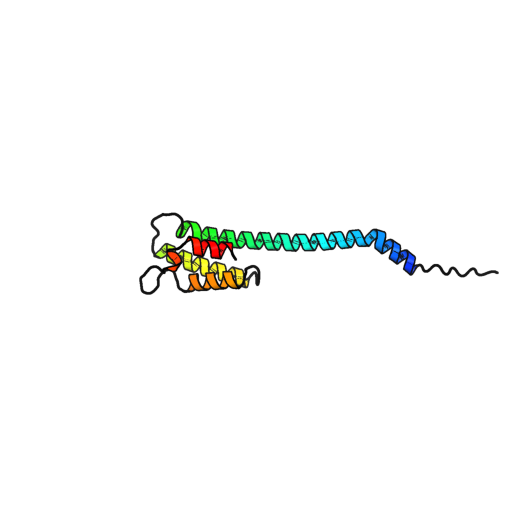 CA 1
ATOM 815 C C . GLU A 1 100 ? -8.092 -6.007 3.998 1.00 92.38 100 GLU A C 1
ATOM 817 O O . GLU A 1 100 ? -8.994 -5.810 4.811 1.00 92.38 100 GLU A O 1
ATOM 822 N N . LEU A 1 101 ? -7.199 -5.060 3.690 1.00 92.44 101 LEU A N 1
ATOM 823 C CA . LEU A 1 101 ? -7.233 -3.728 4.287 1.00 92.44 101 LEU A CA 1
ATOM 824 C C . LEU A 1 101 ? -8.508 -2.966 3.900 1.00 92.44 101 LEU A C 1
ATOM 826 O O . LEU A 1 101 ? -9.140 -2.352 4.753 1.00 92.44 101 LEU A O 1
ATOM 830 N N . LYS A 1 102 ? -8.915 -3.013 2.631 1.00 93.38 102 LYS A N 1
ATOM 831 C CA . LYS A 1 102 ? -10.139 -2.359 2.159 1.00 93.38 102 LYS A CA 1
ATOM 832 C C . LYS A 1 102 ? -11.389 -2.934 2.817 1.00 93.38 102 LYS A C 1
ATOM 834 O O . LYS A 1 102 ? -12.270 -2.156 3.170 1.00 93.38 102 LYS A O 1
ATOM 839 N N . ASP A 1 103 ? -11.452 -4.246 3.014 1.00 91.69 103 ASP A N 1
ATOM 840 C CA . ASP A 1 103 ? -12.560 -4.913 3.698 1.00 91.69 103 ASP A CA 1
ATOM 841 C C . ASP A 1 103 ? -12.641 -4.435 5.161 1.00 91.69 103 ASP A C 1
ATOM 843 O O . ASP A 1 103 ? -13.705 -4.027 5.613 1.00 91.69 103 ASP A O 1
ATOM 847 N N . VAL A 1 104 ? -11.507 -4.361 5.876 1.00 89.94 104 VAL A N 1
ATOM 848 C CA . VAL A 1 104 ? -11.442 -3.794 7.243 1.00 89.94 104 VAL A CA 1
ATOM 849 C C . VAL A 1 104 ? -11.952 -2.349 7.283 1.00 89.94 104 VAL A C 1
ATOM 851 O O . VAL A 1 104 ? -12.778 -2.012 8.127 1.00 89.94 104 VAL A O 1
ATOM 854 N N . LEU A 1 105 ? -11.475 -1.498 6.370 1.00 91.00 105 LEU A N 1
ATOM 855 C CA . LEU A 1 105 ? -11.820 -0.073 6.346 1.00 91.00 105 LEU A CA 1
ATOM 856 C C . LEU A 1 105 ? -13.276 0.184 5.907 1.00 91.00 105 LEU A C 1
ATOM 858 O O . LEU A 1 105 ? -13.883 1.167 6.341 1.00 91.00 105 LEU A O 1
ATOM 862 N N . SER A 1 106 ? -13.834 -0.676 5.046 1.00 89.44 106 SER A N 1
ATOM 863 C CA . SER A 1 106 ? -15.205 -0.550 4.518 1.00 89.44 106 SER A CA 1
ATOM 864 C C . SER A 1 106 ? -16.268 -0.897 5.553 1.00 89.44 106 SER A C 1
ATOM 866 O O . SER A 1 106 ? -17.326 -0.272 5.548 1.00 89.44 106 SER A O 1
ATOM 868 N N . ASP A 1 107 ? -15.969 -1.827 6.464 1.00 85.69 107 ASP A N 1
ATOM 869 C CA . ASP A 1 107 ? -16.845 -2.161 7.595 1.00 85.69 107 ASP A CA 1
ATOM 870 C C . ASP A 1 107 ? -17.060 -0.959 8.534 1.00 85.69 107 ASP A C 1
ATOM 872 O O . ASP A 1 107 ? -18.026 -0.907 9.293 1.00 85.69 107 ASP A O 1
ATOM 876 N N . GLY A 1 108 ? -16.173 0.037 8.464 1.00 84.44 108 GLY A N 1
ATOM 877 C CA . GLY A 1 108 ? -16.239 1.228 9.290 1.00 84.44 108 GLY A CA 1
ATOM 878 C C . GLY A 1 108 ? -15.625 1.022 10.672 1.00 84.44 108 GLY A C 1
ATOM 879 O O . GLY A 1 108 ? -15.352 -0.092 11.122 1.00 84.44 108 GLY A O 1
ATOM 880 N N . PHE A 1 109 ? -15.412 2.138 11.371 1.00 83.94 109 PHE A N 1
ATOM 881 C CA . PHE A 1 109 ? -14.926 2.111 12.751 1.00 83.94 109 PHE A CA 1
ATOM 882 C C . PHE A 1 109 ? -16.009 1.651 13.746 1.00 83.94 109 PHE A C 1
ATOM 884 O O . PHE A 1 109 ? -15.690 1.066 14.779 1.00 83.94 109 PHE A O 1
ATOM 891 N N . LEU A 1 110 ? -17.287 1.898 13.434 1.00 81.69 110 LEU A N 1
ATOM 892 C CA . LEU A 1 110 ? -18.437 1.514 14.252 1.00 81.69 110 LEU A CA 1
ATOM 893 C C . LEU A 1 110 ? -19.363 0.581 13.473 1.00 81.69 110 LEU A C 1
ATOM 895 O O . LEU A 1 110 ? -19.803 0.932 12.381 1.00 81.69 110 LEU A O 1
ATOM 899 N N . ILE A 1 111 ? -19.714 -0.545 14.090 1.00 78.50 111 ILE A N 1
ATOM 900 C CA . ILE A 1 111 ? -20.734 -1.483 13.615 1.00 78.50 111 ILE A CA 1
ATOM 901 C C . ILE A 1 111 ? -21.791 -1.572 14.716 1.00 78.50 111 ILE A C 1
ATOM 903 O O . ILE A 1 111 ? -21.463 -1.863 15.867 1.00 78.50 111 ILE A O 1
ATOM 907 N N . ASP A 1 112 ? -23.044 -1.247 14.395 1.00 78.62 112 ASP A N 1
ATOM 908 C CA . ASP A 1 112 ? -24.181 -1.285 15.330 1.00 78.62 112 ASP A CA 1
ATOM 909 C C . ASP A 1 112 ? -23.930 -0.561 16.671 1.00 78.62 112 ASP A C 1
ATOM 911 O O . ASP A 1 112 ? -24.333 -1.007 17.746 1.00 78.62 112 ASP A O 1
ATOM 915 N N . GLY A 1 113 ? -23.223 0.574 16.618 1.00 73.56 113 GLY A N 1
ATOM 916 C CA . GLY A 1 113 ? -22.915 1.399 17.792 1.00 73.56 113 GLY A CA 1
ATOM 917 C C . GLY A 1 113 ? -21.779 0.875 18.677 1.00 73.56 113 GLY A C 1
ATOM 918 O O . GLY A 1 113 ? -21.500 1.477 19.713 1.00 73.56 113 GLY A O 1
ATOM 919 N N . LYS A 1 114 ? -21.095 -0.204 18.277 1.00 79.81 114 LYS A N 1
ATOM 920 C CA . LYS A 1 114 ? -19.891 -0.726 18.939 1.00 79.81 114 LYS A CA 1
ATOM 921 C C . LYS A 1 114 ? -18.657 -0.509 18.071 1.00 79.81 114 LYS A C 1
ATOM 923 O O . LYS A 1 114 ? -18.744 -0.504 16.846 1.00 79.81 114 LYS A O 1
ATOM 928 N N . VAL A 1 115 ? -17.503 -0.338 18.717 1.00 81.94 115 VAL A N 1
ATOM 929 C CA . VAL A 1 115 ? -16.208 -0.294 18.024 1.00 81.94 115 VAL A CA 1
ATOM 930 C C . VAL A 1 115 ? -15.994 -1.625 17.313 1.00 81.94 115 VAL A C 1
ATOM 932 O O . VAL A 1 115 ? -16.157 -2.683 17.917 1.00 81.94 115 VAL A O 1
ATOM 935 N N . ASN A 1 116 ? -15.646 -1.557 16.033 1.00 83.12 116 ASN A N 1
ATOM 936 C CA . ASN A 1 116 ? -15.337 -2.727 15.227 1.00 83.12 116 ASN A CA 1
ATOM 937 C C . ASN A 1 116 ? -14.150 -3.484 15.847 1.00 83.12 116 ASN A C 1
ATOM 939 O O . ASN A 1 116 ? -13.084 -2.909 16.076 1.00 83.12 116 ASN A O 1
ATOM 943 N N . GLU A 1 117 ? -14.334 -4.780 16.109 1.00 83.31 117 GLU A N 1
ATOM 944 C CA . GLU A 1 117 ? -13.346 -5.638 16.778 1.00 83.31 117 GLU A CA 1
ATOM 945 C C . GLU A 1 117 ? -11.996 -5.663 16.052 1.00 83.31 117 GLU A C 1
ATOM 947 O O . GLU A 1 117 ? -10.955 -5.775 16.695 1.00 83.31 117 GLU A O 1
ATOM 952 N N . LYS A 1 118 ? -11.981 -5.449 14.730 1.00 83.50 118 LYS A N 1
ATOM 953 C CA . LYS A 1 118 ? -10.742 -5.345 13.944 1.00 83.50 118 LYS A CA 1
ATOM 954 C C . LYS A 1 118 ? -9.834 -4.201 14.418 1.00 83.50 118 LYS A C 1
ATOM 956 O O . LYS A 1 118 ? -8.618 -4.311 14.318 1.00 83.50 118 LYS A O 1
ATOM 961 N N . TYR A 1 119 ? -10.401 -3.128 14.975 1.00 83.12 119 TYR A N 1
ATOM 962 C CA . TYR A 1 119 ? -9.643 -1.998 15.533 1.00 83.12 119 TYR A CA 1
ATOM 963 C C . TYR A 1 119 ? -9.209 -2.221 16.985 1.00 83.12 119 TYR A C 1
ATOM 965 O O . TYR A 1 119 ? -8.396 -1.450 17.489 1.00 83.12 119 TYR A O 1
ATOM 973 N N . MET A 1 120 ? -9.691 -3.281 17.645 1.00 81.50 120 MET A N 1
ATOM 974 C CA . MET A 1 120 ? -9.162 -3.705 18.948 1.00 81.50 120 MET A CA 1
ATOM 975 C C . MET A 1 120 ? -7.766 -4.327 18.818 1.00 81.50 120 MET A C 1
ATOM 977 O O . MET A 1 120 ? -7.043 -4.409 19.807 1.00 81.50 120 MET A O 1
ATOM 981 N N . ASN A 1 121 ? -7.374 -4.733 17.604 1.00 83.88 121 ASN A N 1
ATOM 982 C CA . ASN A 1 121 ? -6.042 -5.236 17.287 1.00 83.88 121 ASN A CA 1
ATOM 983 C C . ASN A 1 121 ? -5.328 -4.324 16.263 1.00 83.88 121 ASN A C 1
ATOM 985 O O . ASN A 1 121 ? -5.196 -4.675 15.086 1.00 83.88 121 ASN A O 1
ATOM 989 N N . PRO A 1 122 ? -4.861 -3.131 16.678 1.00 83.00 122 PRO A N 1
ATOM 990 C CA . PRO A 1 122 ? -4.242 -2.167 15.768 1.00 83.00 122 PRO A CA 1
ATOM 991 C C . PRO A 1 122 ? -2.954 -2.691 15.110 1.00 83.00 122 PRO A C 1
ATOM 993 O O . PRO A 1 122 ? -2.616 -2.258 14.004 1.00 83.00 122 PRO A O 1
ATOM 996 N N . ASP A 1 123 ? -2.265 -3.650 15.735 1.00 86.94 123 ASP A N 1
ATOM 997 C CA . ASP A 1 123 ? -1.068 -4.290 15.178 1.00 86.94 123 ASP A CA 1
ATOM 998 C C . ASP A 1 123 ? -1.376 -5.079 13.901 1.00 86.94 123 ASP A C 1
ATOM 1000 O O . ASP A 1 123 ? -0.582 -5.087 12.957 1.00 86.94 123 ASP A O 1
ATOM 1004 N N 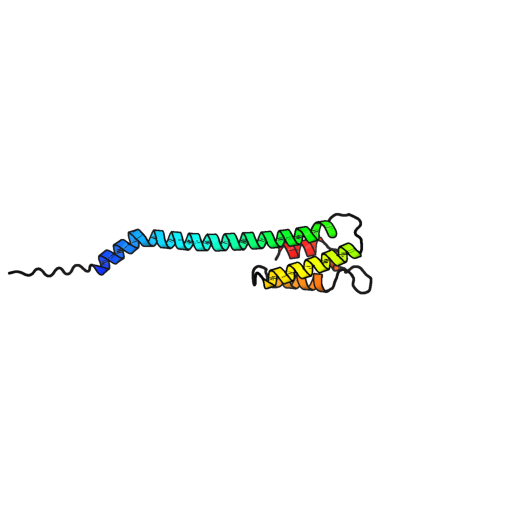. GLU A 1 124 ? -2.546 -5.714 13.827 1.00 88.06 124 GLU A N 1
ATOM 1005 C CA . GLU A 1 124 ? -2.974 -6.465 12.649 1.00 88.06 124 GLU A CA 1
ATOM 1006 C C . GLU A 1 124 ? -3.210 -5.539 11.453 1.00 88.06 124 GLU A C 1
ATOM 1008 O O . GLU A 1 124 ? -2.687 -5.781 10.362 1.00 88.06 124 GLU A O 1
ATOM 1013 N N . ILE A 1 125 ? -3.895 -4.413 11.673 1.00 88.69 125 ILE A N 1
ATOM 1014 C CA . ILE A 1 125 ? -4.105 -3.392 10.639 1.00 88.69 125 ILE A CA 1
ATOM 1015 C C . ILE A 1 125 ? -2.763 -2.785 10.213 1.00 88.69 125 ILE A C 1
ATOM 1017 O O . ILE A 1 125 ? -2.494 -2.632 9.018 1.00 88.69 125 ILE A O 1
ATOM 1021 N N . GLN A 1 126 ? -1.870 -2.500 11.164 1.00 90.38 126 GLN A N 1
ATOM 1022 C CA . GLN A 1 126 ? -0.536 -1.998 10.845 1.00 90.38 126 GLN A CA 1
ATOM 1023 C C . GLN A 1 126 ? 0.265 -3.005 10.003 1.00 90.38 126 GLN A C 1
ATOM 1025 O O . GLN A 1 126 ? 0.970 -2.615 9.068 1.00 90.38 126 GLN A O 1
ATOM 1030 N N . ASN A 1 127 ? 0.144 -4.300 10.297 1.00 90.94 127 ASN A N 1
ATOM 1031 C CA . ASN A 1 127 ? 0.780 -5.363 9.528 1.00 90.94 127 ASN A CA 1
ATOM 1032 C C . ASN A 1 127 ? 0.193 -5.483 8.117 1.00 90.94 127 ASN A C 1
ATOM 1034 O O . ASN A 1 127 ? 0.960 -5.645 7.165 1.00 90.94 127 ASN A O 1
ATOM 1038 N N . LEU A 1 128 ? -1.123 -5.326 7.943 1.00 91.06 128 LEU A N 1
ATOM 1039 C CA . LEU A 1 128 ? -1.750 -5.255 6.619 1.00 91.06 128 LEU A CA 1
ATOM 1040 C C . LEU A 1 128 ? -1.189 -4.089 5.797 1.00 91.06 128 LEU A C 1
ATOM 1042 O O . LEU A 1 128 ? -0.779 -4.294 4.654 1.00 91.06 128 LEU A O 1
ATOM 1046 N N . ILE A 1 129 ? -1.065 -2.899 6.396 1.00 90.94 129 ILE A N 1
ATOM 1047 C CA . ILE A 1 129 ? -0.494 -1.715 5.733 1.00 90.94 129 ILE A CA 1
ATOM 1048 C C . ILE A 1 129 ? 0.979 -1.951 5.354 1.00 90.94 129 ILE A C 1
ATOM 1050 O O . ILE A 1 129 ? 1.397 -1.664 4.229 1.00 90.94 129 ILE A O 1
ATOM 1054 N N . LYS A 1 130 ? 1.779 -2.543 6.252 1.00 90.56 130 LYS A N 1
ATOM 1055 C CA . LYS A 1 130 ? 3.177 -2.921 5.965 1.00 90.56 130 LYS A CA 1
ATOM 1056 C C . LYS A 1 130 ? 3.273 -3.953 4.833 1.00 90.56 130 LYS A C 1
ATOM 1058 O O . LYS A 1 130 ? 4.235 -3.913 4.059 1.00 90.56 130 LYS A O 1
ATOM 1063 N N . ASN A 1 131 ? 2.275 -4.826 4.695 1.00 91.88 131 ASN A N 1
ATOM 1064 C CA . ASN A 1 131 ? 2.211 -5.904 3.705 1.00 91.88 131 ASN A CA 1
ATOM 1065 C C . ASN A 1 131 ? 1.570 -5.527 2.362 1.00 91.88 131 ASN A C 1
ATOM 1067 O O . ASN A 1 131 ? 1.540 -6.386 1.469 1.00 91.88 131 ASN A O 1
ATOM 1071 N N . LEU A 1 132 ? 1.086 -4.291 2.189 1.00 89.44 132 LEU A N 1
ATOM 1072 C CA . LEU A 1 132 ? 0.703 -3.752 0.877 1.00 89.44 132 LEU A CA 1
ATOM 1073 C C . LEU A 1 132 ? 1.832 -3.952 -0.146 1.00 89.44 132 LEU A C 1
ATOM 1075 O O . LEU A 1 132 ? 1.564 -4.191 -1.340 1.00 89.44 132 LEU A O 1
#

pLDDT: mean 85.89, std 10.64, range [39.0, 95.38]

Radius of gyration: 27.98 Å; chains: 1; bounding box: 69×23×90 Å

Secondary structure (DSSP, 8-state):
---------HHHHHHHHHHHHTHHHHHHHHHHHHHHHHHHHHHHHHHHHHHHHHHHHHHHTS-S---HHHHHHHHHHHHHHHHHHHHHSTTSS-HHHHHHHHHHHHT-SEETTEE-GGGG-HHHHHHHHHT-